Protein AF-A0A0C3ID49-F1 (afdb_monomer_lite)

pLDDT: mean 77.39, std 16.79, range [45.34, 97.88]

Organism: NCBI:txid870435

Secondary structure (DSSP, 8-state):
-HHHHHHHHHHHHHHHHHHHHHHHHHHHHHHHHHHHHHHHHHHHHHHHHHHHHHHHHHHHHHHHHHHT---HHHHHHHHHHHHHHHHHHHHHHHHHHHHHHHHTTS-----HHHHHHTSPPPTT-----S-HHHHHHHHHHHHHHHHHT--TT-------------

Foldseek 3Di:
DVVVVVVVVVVVVVVVVVVVVVVVVVVVVVVVVVVVVCCVVCVVVVVLVVVLVVLVVVLVVLVVVLVVDPDPVSNVVSVVSNVVSVVSNVVSVVVVVVVVVVVVVPDPDPPVVNVVVPDPDDPPDDPPPPPCPPVVVVVVVVVVVVVVPDDVPPPDPDDDDDDDDD

Structure (mmCIF, N/CA/C/O backbone):
data_AF-A0A0C3ID49-F1
#
_ent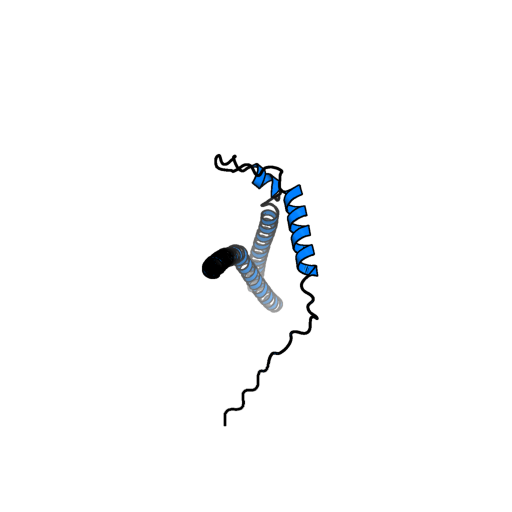ry.id   AF-A0A0C3ID49-F1
#
loop_
_atom_site.group_PDB
_atom_site.id
_atom_site.type_symbol
_atom_site.label_atom_id
_atom_site.label_alt_id
_atom_site.label_comp_id
_atom_site.label_asym_id
_atom_site.label_entity_id
_atom_site.label_seq_id
_atom_site.pdbx_PDB_ins_code
_atom_site.Cartn_x
_atom_site.Cartn_y
_atom_site.Cartn_z
_atom_site.occupancy
_atom_site.B_iso_or_equiv
_atom_site.auth_seq_id
_atom_site.auth_comp_id
_atom_site.auth_asym_id
_atom_site.auth_atom_id
_atom_site.pdbx_PDB_model_num
ATOM 1 N N . MET A 1 1 ? -34.262 -10.977 48.074 1.00 63.22 1 MET A N 1
ATOM 2 C CA . MET A 1 1 ? -32.810 -11.000 47.777 1.00 63.22 1 MET A CA 1
ATOM 3 C C . MET A 1 1 ? -32.501 -11.441 46.342 1.00 63.22 1 MET A C 1
ATOM 5 O O . MET A 1 1 ? -31.688 -10.795 45.704 1.00 63.22 1 MET A O 1
ATOM 9 N N . VAL A 1 2 ? -33.178 -12.458 45.790 1.00 77.88 2 VAL A N 1
ATOM 10 C CA . VAL A 1 2 ? -32.892 -13.011 44.442 1.00 77.88 2 VAL A CA 1
ATOM 11 C C . VAL A 1 2 ? -33.161 -12.032 43.280 1.00 77.88 2 VAL A C 1
ATOM 13 O O . VAL A 1 2 ? -32.381 -11.959 42.336 1.00 77.88 2 VAL A O 1
ATOM 16 N N . MET A 1 3 ? -34.225 -11.227 43.363 1.00 86.62 3 MET A N 1
ATOM 17 C CA . MET A 1 3 ? -34.637 -10.322 42.277 1.00 86.62 3 MET A CA 1
ATOM 18 C C . MET A 1 3 ? -33.620 -9.202 42.002 1.00 86.62 3 MET A C 1
ATOM 20 O O . MET A 1 3 ? -33.296 -8.920 40.853 1.00 86.62 3 MET A O 1
ATOM 24 N N . THR A 1 4 ? -33.052 -8.606 43.052 1.00 90.25 4 THR A N 1
ATOM 25 C CA . THR A 1 4 ? -32.040 -7.548 42.927 1.00 90.25 4 THR A CA 1
ATOM 26 C C . THR A 1 4 ? -30.755 -8.070 42.283 1.00 90.25 4 THR A C 1
ATOM 28 O O . THR A 1 4 ? -30.161 -7.379 41.461 1.00 90.25 4 THR A O 1
ATOM 31 N N . SER A 1 5 ? -30.336 -9.298 42.600 1.00 92.00 5 SER A N 1
ATOM 32 C CA . SER A 1 5 ? -29.176 -9.936 41.964 1.00 92.00 5 SER A CA 1
ATOM 33 C C . SER A 1 5 ? -29.417 -10.220 40.478 1.00 92.00 5 SER A C 1
ATOM 35 O O . SER A 1 5 ? -28.535 -9.958 39.664 1.00 92.00 5 SER A O 1
ATOM 37 N N . ALA A 1 6 ? -30.619 -10.677 40.107 1.00 93.06 6 ALA A N 1
ATOM 38 C CA . ALA A 1 6 ? -30.987 -10.916 38.708 1.00 93.06 6 ALA A CA 1
ATOM 39 C C . ALA A 1 6 ? -31.004 -9.623 37.871 1.00 93.06 6 ALA A C 1
ATOM 41 O O . ALA A 1 6 ? -30.517 -9.607 36.737 1.00 93.06 6 ALA A O 1
ATOM 42 N N . ILE A 1 7 ? -31.495 -8.519 38.445 1.00 94.31 7 ILE A N 1
ATOM 43 C CA . ILE A 1 7 ? -31.478 -7.197 37.799 1.00 94.31 7 ILE A CA 1
ATOM 44 C C . ILE A 1 7 ? -30.035 -6.744 37.539 1.00 94.31 7 ILE A C 1
ATOM 46 O O . ILE A 1 7 ? -29.715 -6.344 36.421 1.00 94.31 7 ILE A O 1
ATOM 50 N N . HIS A 1 8 ? -29.146 -6.853 38.533 1.00 94.69 8 HIS A N 1
ATOM 51 C CA . HIS A 1 8 ? -27.739 -6.476 38.360 1.00 94.69 8 HIS A CA 1
ATOM 52 C C . HIS A 1 8 ? -27.019 -7.339 37.317 1.00 94.69 8 HIS A C 1
ATOM 54 O O . HIS A 1 8 ? -26.272 -6.797 36.504 1.00 94.69 8 HIS A O 1
ATOM 60 N N . ALA A 1 9 ? -27.257 -8.655 37.306 1.00 95.62 9 ALA A N 1
ATOM 61 C CA . ALA A 1 9 ? -26.672 -9.556 36.314 1.00 95.62 9 ALA A CA 1
ATOM 62 C C . ALA A 1 9 ? -27.118 -9.190 34.890 1.00 95.62 9 ALA A C 1
ATOM 64 O O . ALA A 1 9 ? -26.288 -9.065 33.993 1.00 95.62 9 ALA A O 1
ATOM 65 N N . THR A 1 10 ? -28.413 -8.925 34.703 1.00 94.94 10 THR A N 1
ATOM 66 C CA . THR A 1 10 ? -28.963 -8.509 33.404 1.00 94.94 10 THR A CA 1
ATOM 67 C C . THR A 1 10 ? -28.370 -7.173 32.956 1.00 94.94 10 THR A C 1
ATOM 69 O O . THR A 1 10 ? -27.912 -7.050 31.824 1.00 94.94 10 THR A O 1
ATOM 72 N N . ALA A 1 11 ? -28.302 -6.182 33.851 1.00 95.00 11 ALA A N 1
ATOM 73 C CA . ALA A 1 11 ? -27.705 -4.883 33.546 1.00 95.00 11 ALA A CA 1
ATOM 74 C C . ALA A 1 11 ? -26.213 -4.988 33.184 1.00 95.00 11 ALA A C 1
ATOM 76 O O . ALA A 1 11 ? -25.733 -4.257 32.318 1.00 95.00 11 ALA A O 1
ATOM 77 N N . TYR A 1 12 ? -25.473 -5.899 33.826 1.00 96.81 12 TYR A N 1
ATOM 78 C CA . TYR A 1 12 ? -24.080 -6.168 33.480 1.00 96.81 12 TYR A CA 1
ATOM 79 C C . TYR A 1 12 ? -23.950 -6.746 32.067 1.00 96.81 12 TYR A C 1
ATOM 81 O O . TYR A 1 12 ? -23.193 -6.188 31.280 1.00 96.81 12 TYR A O 1
ATOM 89 N N . ILE A 1 13 ? -24.732 -7.777 31.726 1.00 96.88 13 ILE A N 1
ATOM 90 C CA . ILE A 1 13 ? -24.702 -8.417 30.399 1.00 96.88 13 ILE A CA 1
ATOM 91 C C . ILE A 1 13 ? -25.092 -7.427 29.296 1.00 96.88 13 ILE A C 1
ATOM 93 O O . ILE A 1 13 ? -24.415 -7.355 28.279 1.00 96.88 13 ILE A O 1
ATOM 97 N N . VAL A 1 14 ? -26.140 -6.620 29.498 1.00 96.81 14 VAL A N 1
ATOM 98 C CA . VAL A 1 14 ? -26.570 -5.614 28.508 1.00 96.81 14 VAL A CA 1
ATOM 99 C C . VAL A 1 14 ? -25.470 -4.585 28.244 1.00 96.81 14 VAL A C 1
ATOM 101 O O . VAL A 1 14 ? -25.217 -4.228 27.097 1.00 96.81 14 VAL A O 1
ATOM 104 N N . ARG A 1 15 ? -24.789 -4.114 29.294 1.00 95.19 15 ARG A N 1
ATOM 105 C CA . ARG A 1 15 ? -23.671 -3.171 29.155 1.00 95.19 15 ARG A CA 1
ATOM 106 C C . ARG A 1 15 ? -22.464 -3.806 28.469 1.00 95.19 15 ARG A C 1
ATOM 108 O O . ARG A 1 15 ? -21.812 -3.132 27.676 1.00 95.19 15 ARG A O 1
ATOM 115 N N . ASP A 1 16 ? -22.153 -5.055 28.797 1.00 96.19 16 ASP A N 1
ATOM 116 C CA . ASP A 1 16 ? -21.054 -5.800 28.181 1.00 96.19 16 ASP A CA 1
ATOM 117 C C . ASP A 1 16 ? -21.313 -6.007 26.682 1.00 96.19 16 ASP A C 1
ATOM 119 O O . ASP A 1 16 ? -20.475 -5.653 25.854 1.00 96.19 16 ASP A O 1
ATOM 123 N N . LEU A 1 17 ? -22.535 -6.416 26.326 1.00 96.19 17 LEU A N 1
ATOM 124 C CA . LEU A 1 17 ? -22.977 -6.559 24.940 1.00 96.19 17 LEU A CA 1
ATOM 125 C C . LEU A 1 17 ? -22.911 -5.232 24.175 1.00 96.19 17 LEU A C 1
ATOM 127 O O . LEU A 1 17 ? -22.299 -5.171 23.114 1.00 96.19 17 LEU A O 1
ATOM 131 N N . ALA A 1 18 ? -23.455 -4.149 24.736 1.00 96.88 18 ALA A N 1
ATOM 132 C CA . ALA A 1 18 ? -23.397 -2.830 24.103 1.00 96.88 18 ALA A CA 1
ATOM 133 C C . ALA A 1 18 ? -21.947 -2.356 23.892 1.00 96.88 18 ALA A C 1
ATOM 135 O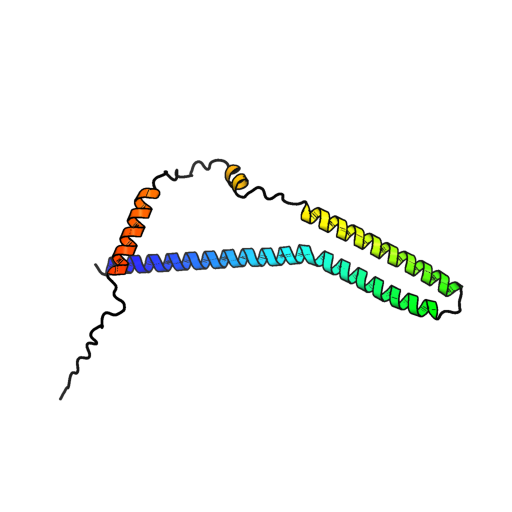 O . ALA A 1 18 ? -21.615 -1.757 22.871 1.00 96.88 18 ALA A O 1
ATOM 136 N N . THR A 1 19 ? -21.060 -2.644 24.848 1.00 96.25 19 THR A N 1
ATOM 137 C CA . THR A 1 19 ? -19.633 -2.312 24.734 1.00 96.25 19 THR A CA 1
ATOM 138 C C . THR A 1 19 ? -18.958 -3.143 23.640 1.00 96.25 19 THR A C 1
ATOM 140 O O . THR A 1 19 ? -18.129 -2.618 22.891 1.00 96.25 19 THR A O 1
ATOM 143 N N . SER A 1 20 ? -19.328 -4.419 23.514 1.00 96.62 20 SER A N 1
ATOM 144 C CA . SER A 1 20 ? -18.853 -5.313 22.456 1.00 96.62 20 SER A CA 1
ATOM 145 C C . SER A 1 20 ? -19.284 -4.827 21.069 1.00 96.62 20 SER A C 1
ATOM 147 O O . SER A 1 20 ? -18.423 -4.648 20.208 1.00 96.62 20 SER A O 1
ATOM 149 N N . GLU A 1 21 ? -20.562 -4.485 20.882 1.00 97.31 21 GLU A N 1
ATOM 150 C CA . GLU A 1 21 ? -21.095 -3.954 19.617 1.00 97.31 21 GLU A CA 1
ATOM 151 C C . GLU A 1 21 ? -20.412 -2.641 19.206 1.00 97.31 21 GLU A C 1
ATOM 153 O O . GLU A 1 21 ? -20.028 -2.461 18.048 1.00 97.31 21 GLU A O 1
ATOM 158 N N . ILE A 1 22 ? -20.191 -1.726 20.159 1.00 97.12 22 ILE A N 1
ATOM 159 C CA . ILE A 1 22 ? -19.451 -0.480 19.909 1.00 97.12 22 ILE A CA 1
ATOM 160 C C . ILE A 1 22 ? -18.013 -0.788 19.482 1.00 97.12 22 ILE A C 1
ATOM 162 O O . ILE A 1 22 ? -17.506 -0.189 18.532 1.00 97.12 22 ILE A O 1
ATOM 166 N N . THR A 1 23 ? -17.351 -1.724 20.162 1.00 96.88 23 THR A N 1
ATOM 167 C CA . THR A 1 23 ? -15.967 -2.105 19.853 1.00 96.88 23 THR A CA 1
ATOM 168 C C . THR A 1 23 ? -15.860 -2.710 18.458 1.00 96.88 23 THR A C 1
ATOM 170 O O . THR A 1 23 ? -14.967 -2.331 17.696 1.00 96.88 23 THR A O 1
ATOM 173 N N . GLU A 1 24 ? -16.780 -3.601 18.089 1.00 97.12 24 GLU A N 1
ATOM 174 C CA . GLU A 1 24 ? -16.834 -4.196 16.754 1.00 97.12 24 GLU A CA 1
ATOM 175 C C . GLU A 1 24 ? -17.092 -3.127 15.687 1.00 97.12 24 GLU A C 1
ATOM 177 O O . GLU A 1 24 ? -16.356 -3.047 14.702 1.00 97.12 24 GLU A O 1
ATOM 182 N N . SER A 1 25 ? -18.058 -2.232 15.919 1.00 97.88 25 SER A N 1
ATOM 183 C CA . SER A 1 25 ? -18.366 -1.128 15.006 1.00 97.88 25 SER A CA 1
ATOM 184 C C . SER A 1 25 ? -17.169 -0.201 14.790 1.00 97.88 25 SER A C 1
ATOM 186 O O . SER A 1 25 ? -16.899 0.193 13.654 1.00 97.88 25 SER A O 1
ATOM 188 N N . ILE A 1 26 ? -16.451 0.168 15.854 1.00 96.94 26 ILE A N 1
ATOM 189 C CA . ILE A 1 26 ? -15.261 1.024 15.762 1.00 96.94 26 ILE A CA 1
ATOM 190 C C . ILE A 1 26 ? -14.147 0.293 15.016 1.00 96.94 26 ILE A C 1
ATOM 192 O O . ILE A 1 26 ? -13.547 0.862 14.104 1.00 96.94 26 ILE A O 1
ATOM 196 N N . THR A 1 27 ? -13.892 -0.967 15.371 1.00 95.75 27 THR A N 1
ATOM 197 C CA . THR A 1 27 ? -12.850 -1.788 14.742 1.00 95.75 27 THR A CA 1
ATOM 198 C C . THR A 1 27 ? -13.099 -1.909 13.244 1.00 95.75 27 THR A C 1
ATOM 200 O O . THR A 1 27 ? -12.198 -1.652 12.445 1.00 95.75 27 THR A O 1
ATOM 203 N N . LYS A 1 28 ? -14.340 -2.207 12.854 1.00 97.56 28 LYS A N 1
ATOM 204 C CA . LYS A 1 28 ? -14.755 -2.295 11.456 1.00 97.56 28 LYS A CA 1
ATOM 205 C C . LYS A 1 28 ? -14.576 -0.966 10.725 1.00 97.56 28 LYS A C 1
ATOM 207 O O . LYS A 1 28 ? -13.916 -0.931 9.690 1.00 97.56 28 LYS A O 1
ATOM 212 N N . ALA A 1 29 ? -15.081 0.133 11.286 1.00 96.44 29 ALA A N 1
ATOM 213 C CA . ALA A 1 29 ? -14.986 1.451 10.660 1.00 96.44 29 ALA A CA 1
ATOM 214 C C . ALA A 1 29 ? -13.531 1.917 10.473 1.00 96.44 29 ALA A C 1
ATOM 216 O O . ALA A 1 29 ? -13.198 2.533 9.458 1.00 96.44 29 ALA A O 1
ATOM 217 N N . ILE A 1 30 ? -12.651 1.628 11.437 1.00 96.00 30 ILE A N 1
ATOM 218 C CA . ILE A 1 30 ? -11.219 1.923 11.321 1.00 96.00 30 ILE A CA 1
ATOM 219 C C . ILE A 1 30 ? -10.578 1.038 10.249 1.00 96.00 30 ILE A C 1
ATOM 221 O O . ILE A 1 30 ? -9.835 1.557 9.418 1.00 96.00 30 ILE A O 1
ATOM 225 N N . SER A 1 31 ? -10.885 -0.262 10.233 1.00 96.19 31 SER A N 1
ATOM 226 C CA . SER A 1 31 ? -10.337 -1.207 9.255 1.00 96.19 31 SER A CA 1
ATOM 227 C C . SER A 1 31 ? -10.692 -0.815 7.819 1.00 96.19 31 SER A C 1
ATOM 229 O O . SER A 1 31 ? -9.802 -0.711 6.981 1.00 96.19 31 SER A O 1
ATOM 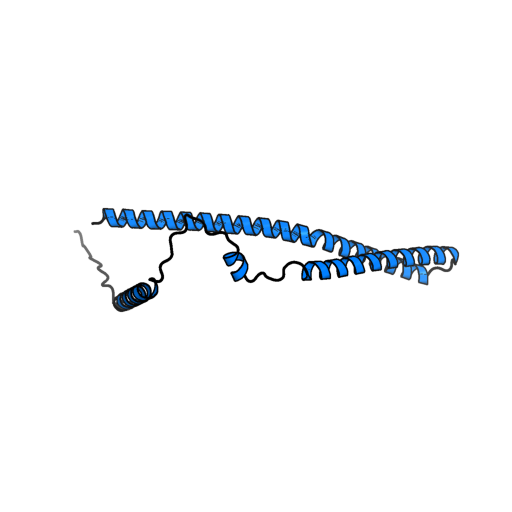231 N N . GLU A 1 32 ? -11.962 -0.516 7.541 1.00 95.06 32 GLU A N 1
ATOM 232 C CA . GLU A 1 32 ? -12.435 -0.126 6.202 1.00 95.06 32 GLU A CA 1
ATOM 233 C C . GLU A 1 32 ? -11.791 1.185 5.720 1.00 95.06 32 GLU A C 1
ATOM 235 O O . GLU A 1 32 ? -11.383 1.317 4.560 1.00 95.06 32 GLU A O 1
ATOM 240 N N . ARG A 1 33 ? -11.650 2.168 6.620 1.00 94.25 33 ARG A N 1
ATOM 241 C CA . ARG A 1 33 ? -10.962 3.430 6.315 1.00 94.25 33 ARG A CA 1
ATOM 242 C C . ARG A 1 33 ? -9.478 3.220 6.054 1.00 94.25 33 ARG A C 1
ATOM 244 O O . ARG A 1 33 ? -8.936 3.851 5.148 1.00 94.25 33 ARG A O 1
ATOM 251 N N . LEU A 1 34 ? -8.826 2.367 6.840 1.00 93.75 34 LEU A N 1
ATOM 252 C CA . LEU A 1 34 ? -7.415 2.051 6.664 1.00 93.75 34 LEU A CA 1
ATOM 253 C C . LEU A 1 34 ? -7.187 1.336 5.334 1.00 93.75 34 LEU A C 1
ATOM 255 O O . LEU A 1 34 ? -6.308 1.749 4.587 1.00 93.75 34 LEU A O 1
ATOM 259 N N . GLU A 1 35 ? -8.004 0.336 5.004 1.00 93.88 35 GLU A N 1
ATOM 260 C CA . GLU A 1 35 ? -7.944 -0.374 3.725 1.00 93.88 35 GLU A CA 1
ATOM 261 C C . GLU A 1 35 ? -8.086 0.601 2.553 1.00 93.88 35 GLU A C 1
ATOM 263 O O . GLU A 1 35 ? -7.214 0.662 1.686 1.00 93.88 35 GLU A O 1
ATOM 268 N N . THR A 1 36 ? -9.117 1.449 2.583 1.00 92.81 36 THR A N 1
ATOM 269 C CA . THR A 1 36 ? -9.348 2.465 1.546 1.00 92.81 36 THR A CA 1
ATOM 270 C C . THR A 1 36 ? -8.164 3.428 1.422 1.00 92.81 36 THR A C 1
ATOM 272 O O . THR A 1 36 ? -7.704 3.717 0.317 1.00 92.81 36 THR A O 1
ATOM 275 N N . SER A 1 37 ? -7.645 3.916 2.552 1.00 92.50 37 SER A N 1
ATOM 276 C CA . SER A 1 37 ? -6.517 4.853 2.601 1.00 92.50 37 SER A CA 1
ATOM 277 C C . SER A 1 37 ? -5.229 4.232 2.054 1.00 92.50 37 SER A C 1
ATOM 279 O O . SER A 1 37 ? -4.561 4.823 1.205 1.00 92.50 37 SER A O 1
ATOM 281 N N . VAL A 1 38 ? -4.907 3.008 2.480 1.00 94.38 38 VAL A N 1
ATOM 282 C CA . VAL A 1 38 ? -3.724 2.261 2.034 1.00 94.38 38 VAL A CA 1
ATOM 283 C C . VAL A 1 38 ? -3.803 1.983 0.535 1.00 94.38 38 VAL A C 1
ATOM 285 O O . VAL A 1 38 ? -2.837 2.242 -0.185 1.00 94.38 38 VAL A O 1
ATOM 288 N N . VAL A 1 39 ? -4.955 1.526 0.036 1.00 93.00 39 VAL A N 1
ATOM 289 C CA . VAL A 1 39 ? -5.170 1.293 -1.398 1.00 93.00 39 VAL A CA 1
ATOM 290 C C . VAL A 1 39 ? -4.998 2.591 -2.187 1.00 93.00 39 VAL A C 1
ATOM 292 O O . VAL A 1 39 ? -4.267 2.595 -3.180 1.00 93.00 39 VAL A O 1
ATOM 295 N N . ALA A 1 40 ? -5.596 3.700 -1.745 1.00 88.50 40 ALA A N 1
ATOM 296 C CA . ALA A 1 40 ? -5.478 4.992 -2.421 1.00 88.50 40 ALA A CA 1
ATOM 297 C C . ALA A 1 40 ? -4.033 5.523 -2.436 1.00 88.50 40 ALA A C 1
ATOM 299 O O . ALA A 1 40 ? -3.588 6.067 -3.447 1.00 88.50 40 ALA A O 1
ATOM 300 N N . ALA A 1 41 ? -3.282 5.331 -1.349 1.00 84.81 41 ALA A N 1
ATOM 301 C CA . ALA A 1 41 ? -1.897 5.779 -1.242 1.00 84.81 41 ALA A CA 1
ATOM 302 C C . ALA A 1 41 ? -0.928 4.934 -2.089 1.00 84.81 41 ALA A C 1
ATOM 304 O O . ALA A 1 41 ? -0.001 5.475 -2.698 1.00 84.81 41 ALA A O 1
ATOM 305 N N . ILE A 1 42 ? -1.122 3.613 -2.141 1.00 89.44 42 ILE A N 1
ATOM 306 C CA . ILE A 1 42 ? -0.173 2.676 -2.763 1.00 89.44 42 ILE A CA 1
ATOM 307 C C . ILE A 1 42 ? -0.478 2.440 -4.250 1.00 89.44 42 ILE A C 1
ATOM 309 O O . ILE A 1 42 ? 0.453 2.315 -5.049 1.00 89.44 42 ILE A O 1
ATOM 313 N N . SER A 1 43 ? -1.749 2.426 -4.663 1.00 94.19 43 SER A N 1
ATOM 314 C CA . SER A 1 43 ? -2.136 2.068 -6.041 1.00 94.19 43 SER A CA 1
ATOM 315 C C . SER A 1 43 ? -1.460 2.914 -7.131 1.00 94.19 43 SER A C 1
ATOM 317 O O . SER A 1 43 ? -0.947 2.328 -8.090 1.00 94.19 43 SER A O 1
ATOM 319 N N . PRO A 1 44 ? -1.364 4.257 -7.015 1.00 90.25 44 PRO A N 1
ATOM 320 C CA . PRO A 1 44 ? -0.676 5.066 -8.022 1.00 90.25 44 PRO A CA 1
ATOM 321 C C . PRO A 1 44 ? 0.805 4.693 -8.176 1.00 90.25 44 PRO A C 1
ATOM 323 O O . PRO A 1 44 ? 1.345 4.719 -9.281 1.00 90.25 44 PRO A O 1
ATOM 326 N N . GLN A 1 45 ? 1.464 4.307 -7.081 1.00 87.94 45 GLN A N 1
ATOM 327 C CA . GLN A 1 45 ? 2.875 3.921 -7.090 1.00 87.94 45 GLN A CA 1
ATOM 328 C C . GLN A 1 45 ? 3.074 2.569 -7.776 1.00 87.94 45 GLN A C 1
ATOM 330 O O . GLN A 1 45 ? 3.955 2.432 -8.624 1.00 87.94 45 GLN A O 1
ATOM 335 N N . VAL A 1 46 ? 2.215 1.592 -7.472 1.00 93.31 46 VAL A N 1
ATOM 336 C CA . VAL A 1 46 ? 2.219 0.281 -8.142 1.00 93.31 46 VAL A CA 1
ATOM 337 C C . VAL A 1 46 ? 2.019 0.451 -9.648 1.00 93.31 46 VAL A C 1
ATOM 339 O O . VAL A 1 46 ? 2.742 -0.159 -10.436 1.00 93.31 46 VAL A O 1
ATOM 342 N N . ALA A 1 47 ? 1.111 1.339 -10.065 1.00 89.62 47 ALA A N 1
ATOM 343 C CA . ALA A 1 47 ? 0.905 1.653 -11.476 1.00 89.62 47 ALA A CA 1
ATOM 344 C C . ALA A 1 47 ? 2.162 2.253 -12.138 1.00 89.62 47 ALA A C 1
ATOM 346 O O . ALA A 1 47 ? 2.530 1.833 -13.240 1.00 89.62 47 ALA A O 1
ATOM 347 N N . LYS A 1 48 ? 2.863 3.182 -11.466 1.00 87.44 48 LYS A N 1
ATOM 348 C CA . LYS A 1 48 ? 4.136 3.747 -11.957 1.00 87.44 48 LYS A CA 1
ATOM 349 C C . LYS A 1 48 ? 5.215 2.668 -12.114 1.00 87.44 48 LYS A C 1
ATOM 351 O O . LYS A 1 48 ? 5.830 2.583 -13.177 1.00 87.44 48 LYS A O 1
ATOM 356 N N . ILE A 1 49 ? 5.392 1.798 -11.115 1.00 92.25 49 ILE A N 1
ATOM 357 C CA . ILE A 1 49 ? 6.349 0.675 -11.161 1.00 92.25 49 ILE A CA 1
ATOM 358 C C . ILE A 1 49 ? 6.034 -0.257 -12.334 1.00 92.25 49 ILE A C 1
ATOM 360 O O . ILE A 1 49 ? 6.929 -0.634 -13.094 1.00 92.25 49 ILE A O 1
ATOM 364 N N . PHE A 1 50 ? 4.759 -0.599 -12.519 1.00 93.12 50 PHE A N 1
ATOM 365 C CA . PHE A 1 50 ? 4.332 -1.472 -13.606 1.00 93.12 50 PHE A CA 1
ATOM 366 C C . PHE A 1 50 ? 4.594 -0.846 -14.985 1.00 93.12 50 PHE A C 1
ATOM 368 O O . PHE A 1 50 ? 5.093 -1.517 -15.891 1.00 93.12 50 PHE A O 1
ATOM 375 N N . SER A 1 51 ? 4.335 0.456 -15.138 1.00 88.62 51 SER A N 1
ATOM 376 C CA . SER A 1 51 ? 4.644 1.202 -16.363 1.00 88.62 51 SER A CA 1
ATOM 377 C C . SER A 1 51 ? 6.150 1.222 -16.661 1.00 88.62 51 SER A C 1
ATOM 379 O O . SER A 1 51 ? 6.572 0.883 -17.770 1.00 88.62 51 SER A O 1
ATOM 381 N N . ALA A 1 52 ? 6.980 1.520 -15.656 1.00 90.69 52 ALA A N 1
ATOM 382 C CA . ALA A 1 52 ? 8.436 1.500 -15.788 1.00 90.69 52 ALA A CA 1
ATOM 383 C C . ALA A 1 52 ? 8.960 0.102 -16.168 1.00 90.69 52 ALA A C 1
ATOM 385 O O . ALA A 1 52 ? 9.794 -0.025 -17.066 1.00 90.69 52 ALA A O 1
ATOM 386 N N . SER A 1 53 ? 8.418 -0.955 -15.552 1.00 93.00 53 SER A N 1
ATOM 387 C CA . SER A 1 53 ? 8.748 -2.349 -15.873 1.00 93.00 53 SER A CA 1
ATOM 388 C C . SER A 1 53 ? 8.411 -2.704 -17.326 1.00 93.00 53 SER A C 1
ATOM 390 O O . SER A 1 53 ? 9.238 -3.276 -18.040 1.00 93.00 53 SER A O 1
ATOM 392 N N . LYS A 1 54 ? 7.235 -2.292 -17.816 1.00 89.88 54 LYS A N 1
ATOM 393 C CA . LYS A 1 54 ? 6.829 -2.491 -19.214 1.00 89.88 54 LYS A CA 1
ATOM 394 C C . LYS A 1 54 ? 7.769 -1.777 -20.189 1.00 89.88 54 LYS A C 1
ATOM 396 O O . LYS A 1 54 ? 8.156 -2.365 -21.202 1.00 89.88 54 LYS A O 1
ATOM 401 N N . ASN A 1 55 ? 8.167 -0.544 -19.879 1.00 92.31 55 ASN A N 1
ATOM 402 C CA . ASN A 1 55 ? 9.124 0.209 -20.692 1.00 92.31 55 ASN A CA 1
ATOM 403 C C . ASN A 1 55 ? 10.500 -0.472 -20.718 1.00 92.31 55 ASN A C 1
ATOM 405 O O . ASN A 1 55 ? 11.105 -0.586 -21.783 1.00 92.31 55 ASN A O 1
ATOM 409 N N . LEU A 1 56 ? 10.959 -1.007 -19.584 1.00 91.62 56 LEU A N 1
ATOM 410 C CA . LEU A 1 56 ? 12.209 -1.762 -19.498 1.00 91.62 56 LEU A CA 1
ATOM 411 C C . LEU A 1 56 ? 12.165 -3.058 -20.326 1.00 91.62 56 LEU A C 1
ATOM 413 O O . LEU A 1 56 ? 13.112 -3.368 -21.049 1.00 91.62 56 LEU A O 1
ATOM 417 N N . ALA A 1 57 ? 11.049 -3.791 -20.287 1.00 91.62 57 ALA A N 1
ATOM 418 C CA . ALA A 1 57 ? 10.853 -4.982 -21.113 1.00 91.62 57 ALA A CA 1
ATOM 419 C C . ALA A 1 57 ? 10.877 -4.652 -22.616 1.00 91.62 57 ALA A C 1
ATOM 421 O O . ALA A 1 57 ? 11.488 -5.380 -23.403 1.00 91.62 57 ALA A O 1
ATOM 422 N N . LYS A 1 58 ? 10.260 -3.529 -23.013 1.00 90.62 58 LYS A N 1
ATOM 423 C CA . LYS A 1 58 ? 10.308 -3.024 -24.391 1.00 90.62 58 LYS A CA 1
ATOM 424 C C . LYS A 1 58 ? 11.744 -2.696 -24.808 1.00 90.62 58 LYS A C 1
ATOM 426 O O . LYS A 1 58 ? 12.186 -3.184 -25.840 1.00 90.62 58 LYS A O 1
ATOM 431 N N . ILE A 1 59 ? 12.489 -1.965 -23.977 1.00 86.88 59 ILE A N 1
ATOM 432 C CA . ILE A 1 59 ? 13.906 -1.646 -24.213 1.00 86.88 59 ILE A CA 1
ATOM 433 C C . ILE A 1 59 ? 14.733 -2.912 -24.442 1.00 86.88 59 ILE A C 1
ATOM 435 O O . ILE A 1 59 ? 15.515 -2.970 -25.385 1.00 86.88 59 ILE A O 1
ATOM 439 N N . ASN A 1 60 ? 14.557 -3.932 -23.604 1.00 88.56 60 ASN A N 1
ATOM 440 C CA . ASN A 1 60 ? 15.315 -5.174 -23.724 1.00 88.56 60 ASN A CA 1
ATOM 441 C C . ASN A 1 60 ? 15.020 -5.908 -25.047 1.00 88.56 60 ASN A C 1
ATOM 443 O O . ASN A 1 60 ? 15.913 -6.476 -25.676 1.00 88.56 60 ASN A O 1
ATOM 447 N N . LYS A 1 61 ? 13.764 -5.871 -25.509 1.00 87.00 61 LYS A N 1
ATOM 448 C CA . LYS A 1 61 ? 13.386 -6.397 -26.827 1.00 87.00 61 LYS A CA 1
ATOM 449 C C . LYS A 1 61 ? 14.007 -5.568 -27.952 1.00 87.00 61 LYS A C 1
ATOM 451 O O . LYS A 1 61 ? 14.594 -6.138 -28.873 1.00 87.00 61 LYS A O 1
ATOM 456 N N . ASP A 1 62 ? 13.893 -4.247 -27.866 1.00 85.25 62 ASP A N 1
ATOM 457 C CA . ASP A 1 62 ? 14.394 -3.320 -28.877 1.00 85.25 62 ASP A CA 1
ATOM 458 C C . ASP A 1 62 ? 15.920 -3.445 -29.007 1.00 85.25 62 ASP A C 1
ATOM 460 O O . ASP A 1 62 ? 16.410 -3.590 -30.127 1.00 85.25 62 ASP A O 1
ATOM 464 N N . SER A 1 63 ? 16.663 -3.540 -27.896 1.00 81.56 63 SER A N 1
ATOM 465 C CA . SER A 1 63 ? 18.119 -3.749 -27.902 1.00 81.56 63 SER A CA 1
ATOM 466 C C . SER A 1 63 ? 18.504 -5.077 -28.555 1.00 81.56 63 SER A C 1
ATOM 468 O O . SER A 1 63 ? 19.377 -5.102 -29.419 1.00 81.56 63 SER A O 1
ATOM 470 N N . LYS A 1 64 ? 17.797 -6.175 -28.253 1.00 83.31 64 LYS A N 1
ATOM 471 C CA . LYS A 1 64 ? 18.041 -7.475 -28.894 1.00 83.31 64 LYS A CA 1
ATOM 472 C C . LYS A 1 64 ? 17.821 -7.420 -30.406 1.00 83.31 64 LYS A C 1
ATOM 474 O O . LYS A 1 64 ? 18.586 -8.013 -31.159 1.00 83.31 64 LYS A O 1
ATOM 479 N N . THR A 1 65 ? 16.802 -6.695 -30.870 1.00 79.69 65 THR A N 1
ATOM 480 C CA . THR A 1 65 ? 16.593 -6.490 -32.314 1.00 79.69 65 THR A CA 1
ATOM 481 C C . THR A 1 65 ? 17.584 -5.512 -32.939 1.00 79.69 65 THR A C 1
ATOM 483 O O . THR A 1 65 ? 17.780 -5.560 -34.148 1.00 79.69 65 THR A O 1
ATOM 486 N N . LEU A 1 66 ? 18.177 -4.615 -32.150 1.00 75.00 66 LEU A N 1
ATOM 487 C CA . LEU A 1 66 ? 19.194 -3.665 -32.591 1.00 75.00 66 LEU A CA 1
ATOM 488 C C . LEU A 1 66 ? 20.485 -4.383 -32.973 1.00 75.00 66 LEU A C 1
ATOM 490 O O . LEU A 1 66 ? 21.016 -4.157 -34.051 1.00 75.00 66 LEU A O 1
ATOM 494 N N . ILE A 1 67 ? 20.931 -5.300 -32.110 1.00 77.81 67 ILE A N 1
ATOM 495 C CA . ILE A 1 67 ? 22.150 -6.102 -32.296 1.00 77.81 67 ILE A CA 1
ATOM 496 C C . ILE A 1 67 ? 22.071 -6.941 -33.582 1.00 77.81 67 ILE A C 1
ATOM 498 O O . ILE A 1 67 ? 23.087 -7.222 -34.208 1.00 77.81 67 ILE A O 1
ATOM 502 N N . ASN A 1 68 ? 20.856 -7.295 -34.004 1.00 76.19 68 ASN A N 1
ATOM 503 C CA . ASN A 1 68 ? 20.609 -8.111 -35.190 1.00 76.19 68 ASN A CA 1
ATOM 504 C C . ASN A 1 68 ? 20.293 -7.282 -36.454 1.00 76.19 68 ASN A C 1
ATOM 506 O O . ASN A 1 68 ? 20.052 -7.868 -37.508 1.00 76.19 68 ASN A O 1
ATOM 510 N N . SER A 1 69 ? 20.229 -5.948 -36.367 1.00 69.06 69 SER A N 1
ATOM 511 C CA . SER A 1 69 ? 19.845 -5.075 -37.486 1.00 69.06 69 SER A CA 1
ATOM 512 C C . SER A 1 69 ? 21.057 -4.679 -38.327 1.00 69.06 69 SER A C 1
ATOM 514 O O . SER A 1 69 ? 21.982 -4.054 -37.819 1.00 69.06 69 SER A O 1
ATOM 516 N N . THR A 1 70 ? 21.029 -4.981 -39.627 1.00 74.44 70 THR A N 1
ATOM 517 C CA . THR A 1 70 ? 22.072 -4.573 -40.593 1.00 74.44 70 THR A CA 1
ATOM 518 C C . THR A 1 70 ? 21.765 -3.224 -41.265 1.00 74.44 70 THR A C 1
ATOM 520 O O . THR A 1 70 ? 22.637 -2.654 -41.912 1.00 74.44 70 THR A O 1
ATOM 523 N N . ASP A 1 71 ? 20.542 -2.699 -41.110 1.00 81.06 71 ASP A N 1
ATOM 524 C CA . ASP A 1 71 ? 20.109 -1.425 -41.704 1.00 81.06 71 ASP A CA 1
ATOM 525 C C . ASP A 1 71 ? 20.414 -0.228 -40.771 1.00 81.06 71 ASP A C 1
ATOM 527 O O . ASP A 1 71 ? 19.849 -0.158 -39.667 1.00 81.06 71 ASP A O 1
ATOM 531 N N . PRO A 1 72 ? 21.271 0.726 -41.194 1.00 77.31 72 PRO A N 1
ATOM 532 C CA . PRO A 1 72 ? 21.643 1.895 -40.398 1.00 77.31 72 PRO A CA 1
ATOM 533 C C . PRO A 1 72 ? 20.483 2.868 -40.119 1.00 77.31 72 PRO A C 1
ATOM 535 O O . PRO A 1 72 ? 20.463 3.482 -39.053 1.00 77.31 72 PRO A O 1
ATOM 538 N N . ASN A 1 73 ? 19.471 2.970 -40.989 1.00 80.94 73 ASN A N 1
ATOM 539 C CA . ASN A 1 73 ? 18.328 3.869 -40.757 1.00 80.94 73 ASN A CA 1
ATOM 540 C C . ASN A 1 73 ? 17.377 3.305 -39.687 1.00 80.94 73 ASN A C 1
ATOM 542 O O . ASN A 1 73 ? 16.838 4.029 -38.845 1.00 80.94 73 ASN A O 1
ATOM 546 N N . GLN A 1 74 ? 17.198 1.981 -39.674 1.00 81.00 74 GLN A N 1
ATOM 547 C CA . GLN A 1 74 ? 16.429 1.302 -38.633 1.00 81.00 74 GLN A CA 1
ATOM 548 C C . GLN A 1 74 ? 17.136 1.392 -37.269 1.00 81.00 74 GLN A C 1
ATOM 550 O O . GLN A 1 74 ? 16.476 1.566 -36.242 1.00 81.00 74 GLN A O 1
ATOM 555 N N . LEU A 1 75 ? 18.468 1.302 -37.262 1.00 81.62 75 LEU A N 1
ATOM 556 C CA . LEU A 1 75 ? 19.311 1.442 -36.074 1.00 81.62 75 LEU A CA 1
ATOM 557 C C . LEU A 1 75 ? 19.123 2.813 -35.408 1.00 81.62 75 LEU A C 1
ATOM 559 O O . LEU A 1 75 ? 18.876 2.872 -34.204 1.00 81.62 75 LEU A O 1
ATOM 563 N N . GLU A 1 76 ? 19.151 3.897 -36.184 1.00 85.00 76 GLU A N 1
ATOM 564 C CA . GLU A 1 76 ? 18.991 5.259 -35.665 1.00 85.00 76 GLU A CA 1
ATOM 565 C C . GLU A 1 76 ? 17.624 5.481 -34.996 1.00 85.00 76 GLU A C 1
ATOM 567 O O . GLU A 1 76 ? 17.559 5.929 -33.848 1.00 85.00 76 GLU A O 1
ATOM 572 N N . SER A 1 77 ? 16.529 5.080 -35.655 1.00 86.19 77 SER A N 1
ATOM 573 C CA . SER A 1 77 ? 15.175 5.216 -35.090 1.00 86.19 77 SER A CA 1
ATOM 574 C C . SER A 1 77 ? 15.004 4.459 -33.762 1.00 86.19 77 SER A C 1
ATOM 576 O O . SER A 1 77 ? 14.374 4.952 -32.821 1.00 86.19 77 SER A O 1
ATOM 578 N N . LYS A 1 78 ? 15.617 3.274 -33.641 1.00 81.50 78 LYS A N 1
ATOM 579 C CA . LYS A 1 78 ? 15.589 2.460 -32.420 1.00 81.50 78 LYS A CA 1
ATOM 580 C C . LYS A 1 78 ? 16.437 3.070 -31.304 1.00 81.50 78 LYS A C 1
ATOM 582 O O . LYS A 1 78 ? 16.013 3.040 -30.149 1.00 81.50 78 LYS A O 1
ATOM 587 N N . VAL A 1 79 ? 17.596 3.651 -31.625 1.00 87.44 79 VAL A N 1
ATOM 588 C CA . VAL A 1 79 ? 18.432 4.377 -30.652 1.00 87.44 79 VAL A CA 1
ATOM 589 C C . VAL A 1 79 ? 17.686 5.592 -30.101 1.00 87.44 79 VAL A C 1
ATOM 591 O O . VAL A 1 79 ? 17.664 5.791 -28.888 1.00 87.44 79 VAL A O 1
ATOM 594 N N . GLN A 1 80 ? 16.996 6.359 -30.948 1.00 90.31 80 GLN A N 1
ATOM 595 C CA . GLN A 1 80 ? 16.166 7.480 -30.492 1.00 90.31 80 GLN A CA 1
ATOM 596 C C . GLN A 1 80 ? 15.021 7.014 -29.577 1.00 90.31 80 GLN A C 1
ATOM 598 O O . GLN A 1 80 ? 14.800 7.597 -28.514 1.00 90.31 80 GLN A O 1
ATOM 603 N N . GLY A 1 81 ? 14.339 5.918 -29.930 1.00 89.69 81 GLY A N 1
ATOM 604 C CA . GLY A 1 81 ? 13.308 5.316 -29.079 1.00 89.69 81 GLY A CA 1
ATOM 605 C C . GLY A 1 81 ? 13.845 4.844 -27.723 1.00 89.69 81 GLY A C 1
ATOM 606 O O . GLY A 1 81 ? 13.184 5.015 -26.697 1.00 89.69 81 GLY A O 1
ATOM 607 N N . LEU A 1 82 ? 15.062 4.296 -27.695 1.00 88.00 82 LEU A N 1
ATOM 608 C CA . LEU A 1 82 ? 15.747 3.900 -26.466 1.00 88.00 82 LEU A CA 1
ATOM 609 C C . LEU A 1 82 ? 16.049 5.109 -25.571 1.00 88.00 82 LEU A C 1
ATOM 611 O O . LEU A 1 82 ? 15.745 5.065 -24.380 1.00 88.00 82 LEU A O 1
ATOM 615 N N . ILE A 1 83 ? 16.590 6.188 -26.142 1.00 92.44 83 ILE A N 1
ATOM 616 C CA . ILE A 1 83 ? 16.881 7.437 -25.423 1.00 92.44 83 ILE A CA 1
ATOM 617 C C . ILE A 1 83 ? 15.608 7.996 -24.777 1.00 92.44 83 ILE A C 1
ATOM 619 O O . ILE A 1 83 ? 15.622 8.332 -23.592 1.00 92.44 83 ILE A O 1
ATOM 623 N N . ALA A 1 84 ? 14.496 8.028 -25.518 1.00 92.19 84 ALA A N 1
ATOM 624 C CA . ALA A 1 84 ? 13.212 8.489 -24.996 1.00 92.19 84 ALA A CA 1
ATOM 625 C C . ALA A 1 84 ? 12.733 7.636 -23.809 1.00 92.19 84 ALA A C 1
ATOM 627 O O . ALA A 1 84 ? 12.408 8.176 -22.752 1.00 92.19 84 ALA A O 1
ATOM 628 N N . ASN A 1 85 ? 12.761 6.304 -23.940 1.00 87.19 85 ASN A N 1
ATOM 629 C CA . ASN A 1 85 ? 12.335 5.401 -22.866 1.00 87.19 85 ASN A CA 1
ATOM 630 C C . ASN A 1 85 ? 13.207 5.546 -21.603 1.00 87.19 85 ASN A C 1
ATOM 632 O O . ASN A 1 85 ? 12.681 5.539 -20.489 1.00 87.19 85 ASN A O 1
ATOM 636 N N . VAL A 1 86 ? 14.532 5.677 -21.758 1.00 90.88 86 VAL A N 1
ATOM 637 C CA . VAL A 1 86 ? 15.461 5.918 -20.638 1.00 90.88 86 VAL A CA 1
ATOM 638 C C . VAL A 1 86 ? 15.140 7.245 -19.947 1.00 90.88 86 VAL A C 1
ATOM 640 O O . VAL A 1 86 ? 15.141 7.304 -18.717 1.00 90.88 86 VAL A O 1
ATOM 643 N N . GLY A 1 87 ? 14.799 8.283 -20.718 1.00 92.94 87 GLY A N 1
ATOM 644 C CA . GLY A 1 87 ? 14.315 9.560 -20.192 1.00 92.94 87 GLY A CA 1
ATOM 645 C C . GLY A 1 87 ? 13.077 9.399 -19.306 1.00 92.94 87 GLY A C 1
ATOM 646 O O . GLY A 1 87 ? 13.088 9.843 -18.159 1.00 92.94 87 GLY A O 1
ATOM 647 N N . THR A 1 88 ? 12.056 8.681 -19.780 1.00 90.19 88 THR A N 1
ATOM 648 C CA . THR A 1 88 ? 10.829 8.413 -19.007 1.00 90.19 88 THR A CA 1
ATOM 649 C C . THR A 1 88 ? 11.100 7.620 -17.723 1.00 90.19 88 THR A C 1
ATOM 651 O O . THR A 1 88 ? 10.504 7.897 -16.684 1.00 90.19 88 THR A O 1
ATOM 654 N N . ILE A 1 89 ? 12.011 6.639 -17.760 1.00 87.94 89 ILE A N 1
ATOM 655 C CA . ILE A 1 89 ? 12.398 5.871 -16.564 1.00 87.94 89 ILE A CA 1
ATOM 656 C C . ILE A 1 89 ? 13.077 6.780 -15.535 1.00 87.94 89 ILE A C 1
ATOM 658 O O . ILE A 1 89 ? 12.765 6.696 -14.348 1.00 87.94 89 ILE A O 1
ATOM 662 N N . LYS A 1 90 ? 13.981 7.660 -15.982 1.00 94.56 90 LYS A N 1
ATOM 663 C CA . LYS A 1 90 ? 14.671 8.616 -15.110 1.00 94.56 90 LYS A CA 1
ATOM 664 C C . LYS A 1 90 ? 13.684 9.554 -14.414 1.00 94.56 90 LYS A C 1
ATOM 666 O O . LYS A 1 90 ? 13.783 9.738 -13.206 1.00 94.56 90 LYS A O 1
ATOM 671 N N . GLU A 1 91 ? 12.732 10.114 -15.153 1.00 92.62 91 GLU A N 1
ATOM 672 C CA . GLU A 1 91 ? 11.696 10.991 -14.596 1.00 92.62 91 GLU A CA 1
ATOM 673 C C . GLU A 1 91 ? 10.842 10.258 -13.553 1.00 92.62 91 GLU A C 1
ATOM 675 O O . GLU A 1 91 ? 10.703 10.724 -12.425 1.00 92.62 91 GLU A O 1
ATOM 680 N N . SER A 1 92 ? 10.387 9.040 -13.869 1.00 89.50 92 SER A N 1
ATOM 681 C CA . SER A 1 92 ? 9.643 8.212 -12.913 1.00 89.50 92 SER A CA 1
ATOM 682 C C . SER A 1 92 ? 10.448 7.883 -11.649 1.00 89.50 92 SER A C 1
ATOM 684 O O . SER A 1 92 ? 9.849 7.693 -10.588 1.00 89.50 92 SER A O 1
ATOM 686 N N . LEU A 1 93 ? 11.776 7.768 -11.741 1.00 89.38 93 LEU A N 1
ATOM 687 C CA . LEU A 1 93 ? 12.644 7.491 -10.597 1.00 89.38 93 LEU A CA 1
ATOM 688 C C . LEU A 1 93 ? 12.779 8.709 -9.675 1.00 89.38 93 LEU A C 1
ATOM 690 O O . LEU A 1 93 ? 12.681 8.560 -8.457 1.00 89.38 93 LEU A O 1
ATOM 694 N N . GLU A 1 94 ? 12.962 9.904 -10.238 1.00 90.56 94 GLU A N 1
ATOM 695 C CA . GLU A 1 94 ? 13.017 11.147 -9.456 1.00 90.56 94 GLU A CA 1
ATOM 696 C C . GLU A 1 94 ? 11.665 11.469 -8.800 1.00 90.56 94 GLU A C 1
ATOM 698 O O . GLU A 1 94 ? 11.624 11.871 -7.635 1.00 90.56 94 GLU A O 1
ATOM 703 N N . ASP A 1 95 ? 10.554 11.188 -9.485 1.00 88.25 95 ASP A N 1
ATOM 704 C CA . ASP A 1 95 ? 9.202 11.235 -8.919 1.00 88.25 95 ASP A CA 1
ATOM 705 C C . ASP A 1 95 ? 9.069 10.349 -7.672 1.00 88.25 95 ASP A C 1
ATOM 707 O O . ASP A 1 95 ? 8.589 10.790 -6.625 1.00 88.25 95 ASP A O 1
ATOM 711 N N . MET A 1 96 ? 9.498 9.084 -7.769 1.00 87.50 96 MET A N 1
ATOM 712 C CA . MET A 1 96 ? 9.438 8.134 -6.651 1.00 87.50 96 MET A CA 1
ATOM 713 C C . MET A 1 96 ? 10.329 8.577 -5.490 1.00 87.50 96 MET A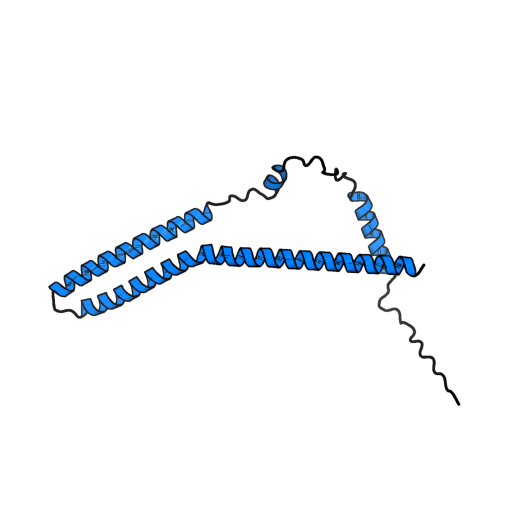 C 1
ATOM 715 O O . MET A 1 96 ? 9.919 8.511 -4.332 1.00 87.50 96 MET A O 1
ATOM 719 N N . LYS A 1 97 ? 11.532 9.069 -5.788 1.00 88.75 97 LYS A N 1
ATOM 720 C CA . LYS A 1 97 ? 12.461 9.594 -4.785 1.00 88.75 97 LYS A CA 1
ATOM 721 C C . LYS A 1 97 ? 11.873 10.794 -4.043 1.00 88.75 97 LYS A C 1
ATOM 723 O O . LYS A 1 97 ? 11.941 10.841 -2.815 1.00 88.75 97 LYS A O 1
ATOM 728 N N . THR A 1 98 ? 11.266 11.729 -4.773 1.00 88.31 98 THR A N 1
ATOM 729 C CA . THR A 1 98 ? 10.591 12.901 -4.200 1.00 88.31 98 THR A CA 1
ATOM 730 C C . THR A 1 98 ? 9.446 12.465 -3.296 1.00 88.31 98 THR A C 1
ATOM 732 O O . THR A 1 98 ? 9.365 12.897 -2.152 1.00 88.31 98 THR A O 1
ATOM 735 N N . PHE A 1 99 ? 8.621 11.528 -3.758 1.00 80.81 99 PHE A N 1
ATOM 736 C CA . PHE A 1 99 ? 7.517 10.984 -2.978 1.00 80.81 99 PHE A CA 1
ATOM 737 C C . PHE A 1 99 ? 7.969 10.327 -1.660 1.00 80.81 99 PHE A C 1
ATOM 739 O O . PHE A 1 99 ? 7.368 10.583 -0.617 1.00 80.81 99 PHE A O 1
ATOM 746 N N . ILE A 1 100 ? 9.048 9.534 -1.673 1.00 80.75 100 ILE A N 1
ATOM 747 C CA . ILE A 1 100 ? 9.627 8.936 -0.454 1.00 80.75 100 ILE A CA 1
ATOM 748 C C . ILE A 1 100 ? 10.108 10.029 0.509 1.00 80.75 100 ILE A C 1
ATOM 750 O O . ILE A 1 100 ? 9.852 9.953 1.711 1.00 80.75 100 ILE A O 1
ATOM 754 N N . ALA A 1 101 ? 10.773 11.064 -0.008 1.00 80.25 101 ALA A N 1
ATOM 755 C CA . ALA A 1 101 ? 11.216 12.192 0.804 1.00 80.25 101 ALA A CA 1
ATOM 756 C C . ALA A 1 101 ? 10.030 12.944 1.436 1.00 80.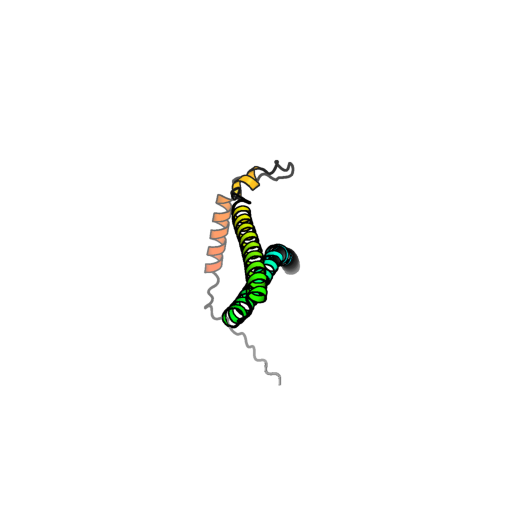25 101 ALA A C 1
ATOM 758 O O . ALA A 1 101 ? 10.095 13.303 2.609 1.00 80.25 101 ALA A O 1
ATOM 759 N N . THR A 1 102 ? 8.930 13.132 0.701 1.00 75.06 102 THR A N 1
ATOM 760 C CA . THR A 1 102 ? 7.716 13.795 1.204 1.00 75.06 102 THR A CA 1
ATOM 761 C C . THR A 1 102 ? 6.958 12.944 2.227 1.00 75.06 102 THR A C 1
ATOM 763 O O . THR A 1 102 ? 6.517 13.480 3.245 1.00 75.06 102 THR A O 1
ATOM 766 N N . GLN A 1 103 ? 6.844 11.626 2.020 1.00 66.19 103 GLN A N 1
ATOM 767 C CA . GLN A 1 103 ? 6.229 10.725 3.006 1.00 66.19 103 GLN A CA 1
ATOM 768 C C . GLN A 1 103 ? 7.008 10.696 4.324 1.00 66.19 103 GLN A C 1
ATOM 770 O O . GLN A 1 103 ? 6.401 10.764 5.387 1.00 66.19 103 GLN A O 1
ATOM 775 N N . ASN A 1 104 ? 8.340 10.691 4.273 1.00 59.97 104 ASN A N 1
ATOM 776 C CA . ASN A 1 104 ? 9.173 10.732 5.478 1.00 59.97 104 ASN A CA 1
ATOM 777 C C . ASN A 1 104 ? 9.167 12.103 6.186 1.00 59.97 104 ASN A C 1
ATOM 779 O O . ASN A 1 104 ? 9.673 12.213 7.300 1.00 59.97 104 ASN A O 1
ATOM 783 N N . CYS A 1 105 ? 8.630 13.151 5.551 1.00 50.25 105 CYS A N 1
ATOM 784 C CA . CYS A 1 105 ? 8.630 14.524 6.067 1.00 50.25 105 CYS A CA 1
ATOM 785 C C . CYS A 1 105 ? 7.277 14.952 6.666 1.00 50.25 105 CYS A C 1
ATOM 787 O O . CYS A 1 105 ? 7.181 16.003 7.299 1.00 50.25 105 CYS A O 1
ATOM 789 N N . THR A 1 106 ? 6.224 14.145 6.519 1.00 50.06 106 THR A N 1
ATOM 790 C CA . THR A 1 106 ? 4.893 14.509 7.013 1.00 50.06 106 THR A CA 1
ATOM 791 C C . THR A 1 106 ? 4.625 13.786 8.331 1.00 50.06 106 THR A C 1
ATOM 793 O O . THR A 1 106 ? 4.416 12.580 8.342 1.00 50.06 106 THR A O 1
ATOM 796 N N . ILE A 1 107 ? 4.594 14.566 9.419 1.00 52.06 107 ILE A N 1
ATOM 797 C CA . ILE A 1 107 ? 4.430 14.196 10.838 1.00 52.06 107 ILE A CA 1
ATOM 798 C C . ILE A 1 107 ? 5.783 13.987 11.554 1.00 52.06 107 ILE A C 1
ATOM 800 O O . ILE A 1 107 ? 6.217 12.853 11.755 1.00 52.06 107 ILE A O 1
ATOM 804 N N . PRO A 1 108 ? 6.429 15.054 12.078 1.00 57.09 108 PRO A N 1
ATOM 805 C CA . PRO A 1 108 ? 7.046 14.883 13.388 1.00 57.09 108 PRO A CA 1
ATOM 806 C C . PRO A 1 108 ? 5.926 14.361 14.296 1.00 57.09 108 PRO A C 1
ATOM 808 O O . PRO A 1 108 ? 4.840 14.950 14.271 1.00 57.09 108 PRO A O 1
ATOM 811 N N . PRO A 1 109 ? 6.103 13.257 15.042 1.00 57.44 109 PRO A N 1
ATOM 812 C CA . PRO A 1 109 ? 5.103 12.888 16.020 1.00 57.44 109 PRO A CA 1
ATOM 813 C C . PRO A 1 109 ? 5.034 14.086 16.955 1.00 57.44 109 PRO A C 1
ATOM 815 O O . PRO A 1 109 ? 5.972 14.310 17.713 1.00 57.44 109 PRO A O 1
ATOM 818 N N . THR A 1 110 ? 3.971 14.893 16.886 1.00 56.78 110 THR A N 1
ATOM 819 C CA . THR A 1 110 ? 3.565 15.630 18.070 1.00 56.78 110 THR A CA 1
ATOM 820 C C . THR A 1 110 ? 3.388 14.519 19.091 1.00 56.78 110 THR A C 1
ATOM 822 O O . THR A 1 110 ? 2.538 13.642 18.890 1.00 56.78 110 THR A O 1
ATOM 825 N N . PRO A 1 111 ? 4.274 14.426 20.098 1.00 65.88 111 PRO A N 1
ATOM 826 C CA . PRO A 1 111 ? 4.155 13.400 21.110 1.00 65.88 111 PRO A CA 1
ATOM 827 C C . PRO A 1 111 ? 2.709 13.448 21.581 1.00 65.88 111 PRO A C 1
ATOM 829 O O . PRO A 1 111 ? 2.183 14.533 21.796 1.00 65.88 111 PRO A O 1
ATOM 832 N N . TYR A 1 112 ? 2.038 12.307 21.702 1.00 61.38 112 TYR A N 1
ATOM 833 C CA . TYR A 1 112 ? 0.624 12.232 22.098 1.00 61.38 112 TYR A CA 1
ATOM 834 C C . TYR A 1 112 ? 0.272 13.152 23.298 1.00 61.38 112 TYR A C 1
ATOM 836 O O . TYR A 1 112 ? -0.827 13.692 23.392 1.00 61.38 112 TYR A O 1
ATOM 844 N N . ARG A 1 113 ? 1.264 13.410 24.163 1.00 62.66 113 ARG A N 1
ATOM 845 C CA . ARG A 1 113 ? 1.292 14.461 25.195 1.00 62.66 113 ARG A CA 1
ATOM 846 C C . ARG A 1 113 ? 0.858 15.857 24.723 1.00 62.66 113 ARG A C 1
ATOM 848 O O . ARG A 1 113 ? 0.028 16.472 25.384 1.00 62.66 113 ARG A O 1
ATOM 855 N N . ASP A 1 114 ? 1.405 16.351 23.624 1.00 67.31 114 ASP A N 1
ATOM 856 C CA . ASP A 1 114 ? 1.236 17.728 23.153 1.00 67.31 114 ASP A CA 1
ATOM 857 C C . ASP A 1 114 ? -0.138 17.922 22.497 1.00 67.31 114 ASP A C 1
ATOM 859 O O . ASP A 1 114 ? -0.773 18.962 22.663 1.00 67.31 114 ASP A O 1
ATOM 863 N N . ALA A 1 115 ? -0.662 16.878 21.846 1.00 64.94 115 ALA A N 1
ATOM 864 C CA . ALA A 1 115 ? -2.030 16.858 21.326 1.00 64.94 115 ALA A CA 1
ATOM 865 C C . ALA A 1 115 ? -3.079 16.889 22.457 1.00 64.94 115 ALA A C 1
ATOM 867 O O . ALA A 1 115 ? -4.086 17.591 22.356 1.00 64.94 115 ALA A O 1
ATOM 868 N N . LEU A 1 116 ? -2.819 16.187 23.568 1.00 63.41 116 LEU A N 1
ATOM 869 C CA . LEU A 1 116 ? -3.671 16.241 24.760 1.00 63.41 116 LEU A CA 1
ATOM 870 C C . LEU A 1 116 ? -3.614 17.606 25.459 1.00 63.41 116 LEU A C 1
ATOM 872 O O . LEU A 1 116 ? -4.634 18.074 25.959 1.00 63.41 116 LEU A O 1
ATOM 876 N N . ALA A 1 117 ? -2.450 18.260 25.474 1.00 64.19 117 ALA A N 1
ATOM 877 C CA . ALA A 1 117 ? -2.281 19.585 26.072 1.00 64.19 117 ALA A CA 1
ATOM 878 C C . ALA A 1 117 ? -2.903 20.719 25.233 1.00 64.19 117 ALA A C 1
ATOM 880 O O . ALA A 1 117 ? -3.269 21.754 25.784 1.00 64.19 117 ALA A O 1
ATOM 881 N N . SER A 1 118 ? -3.056 20.525 23.918 1.00 62.12 118 SER A N 1
ATOM 882 C CA . SER A 1 118 ? -3.657 21.503 22.998 1.00 62.12 118 SER A CA 1
ATOM 883 C C . SER A 1 118 ? -5.193 21.517 23.017 1.00 62.12 118 SER A C 1
ATOM 885 O O . SER A 1 118 ? -5.801 22.339 22.327 1.00 62.12 118 SER A O 1
ATOM 887 N N . THR A 1 119 ? -5.841 20.614 23.757 1.00 63.91 119 THR A N 1
ATOM 888 C CA . THR A 1 119 ? -7.307 20.590 23.827 1.00 63.91 119 THR A CA 1
ATOM 889 C C . THR A 1 119 ? -7.779 21.699 24.774 1.00 63.91 119 THR A C 1
ATOM 891 O O . THR A 1 119 ? -7.387 21.690 25.944 1.00 63.91 119 THR A O 1
ATOM 894 N N . PRO A 1 120 ? -8.602 22.664 24.318 1.00 62.28 120 PRO A N 1
ATOM 895 C CA . PRO A 1 120 ? -9.128 23.702 25.195 1.00 62.28 120 PRO A CA 1
ATOM 896 C C . PRO A 1 120 ? -9.935 23.062 26.338 1.00 62.28 120 PRO A C 1
ATOM 898 O O . PRO A 1 120 ? -10.635 22.072 26.099 1.00 62.28 120 PRO A O 1
ATOM 901 N N . PRO A 1 121 ? -9.853 23.596 27.572 1.00 57.22 121 PRO A N 1
ATOM 902 C CA . PRO A 1 121 ? -10.536 23.018 28.721 1.00 57.22 121 PRO A CA 1
ATOM 903 C C . PRO A 1 121 ? -12.034 22.920 28.439 1.00 57.22 121 PRO A C 1
ATOM 905 O O . PRO A 1 121 ? -12.703 23.933 28.232 1.00 57.22 121 PRO A O 1
ATOM 908 N N . ASN A 1 122 ? -12.563 21.698 28.411 1.00 62.78 122 ASN A N 1
ATOM 909 C CA . ASN A 1 122 ? -14.000 21.494 28.336 1.00 62.78 122 ASN A CA 1
ATOM 910 C C . ASN A 1 122 ? -14.601 21.938 29.684 1.00 62.78 122 ASN A C 1
ATOM 912 O O . ASN A 1 122 ? -14.255 21.345 30.708 1.00 62.78 122 ASN A O 1
ATOM 916 N N . PRO A 1 123 ? -15.508 22.928 29.723 1.00 61.66 123 PRO A N 1
ATOM 917 C CA . PRO A 1 123 ? -16.116 23.388 30.971 1.00 61.66 123 PRO A CA 1
ATOM 918 C C . PRO A 1 123 ? -16.956 22.310 31.682 1.00 61.66 123 PRO A C 1
ATOM 920 O O . PRO A 1 123 ? -17.261 22.461 32.860 1.00 61.66 123 PRO A O 1
ATOM 923 N N . ASN A 1 124 ? -17.279 21.199 31.009 1.00 65.69 124 ASN A N 1
ATOM 924 C CA . ASN A 1 124 ? -17.972 20.043 31.586 1.00 65.69 124 ASN A CA 1
ATOM 925 C C . ASN A 1 124 ? -17.021 18.950 32.111 1.00 65.69 124 ASN A C 1
ATOM 927 O O . ASN A 1 124 ? -17.469 17.853 32.452 1.00 65.69 124 ASN A O 1
ATOM 931 N N . GLN A 1 125 ? -15.707 19.192 32.144 1.00 59.41 125 GLN A N 1
ATOM 932 C CA . GLN A 1 125 ? -14.743 18.202 32.610 1.00 59.41 125 GLN A CA 1
ATOM 933 C C . GLN A 1 125 ? -14.747 18.146 34.143 1.00 59.41 125 GLN A C 1
ATOM 935 O O . GLN A 1 125 ? -14.245 19.039 34.823 1.00 59.41 125 GLN A O 1
ATOM 940 N N . ILE A 1 126 ? -15.329 17.075 34.690 1.00 57.00 126 ILE A N 1
ATOM 941 C CA . ILE A 1 126 ? -15.291 16.779 36.125 1.00 57.00 126 ILE A CA 1
ATOM 942 C C . ILE A 1 126 ? -13.814 16.664 36.539 1.00 57.00 126 ILE A C 1
ATOM 944 O O . ILE A 1 126 ? -13.086 15.872 35.931 1.00 57.00 126 ILE A O 1
ATOM 948 N N . PRO A 1 127 ? -13.343 17.416 37.550 1.00 52.78 127 PRO A N 1
ATOM 949 C CA . PRO A 1 127 ? -11.978 17.286 38.033 1.00 52.78 127 PRO A CA 1
ATOM 950 C C . PRO A 1 127 ? -11.753 15.849 38.510 1.00 52.78 127 PRO A C 1
ATOM 952 O O . PRO A 1 127 ? -12.338 15.428 39.509 1.00 52.78 127 PRO A O 1
ATOM 955 N N . LEU A 1 128 ? -10.904 15.084 37.816 1.00 58.75 128 LEU A N 1
ATOM 956 C CA . LEU A 1 128 ? -10.376 13.840 38.370 1.00 58.75 128 LEU A CA 1
ATOM 957 C C . LEU A 1 128 ? -9.471 14.220 39.548 1.00 58.75 128 LEU A C 1
ATOM 959 O O . LEU A 1 128 ? -8.282 14.506 39.395 1.00 58.75 128 LEU A O 1
ATOM 963 N N . GLY A 1 129 ? -10.076 14.293 40.733 1.00 46.38 129 GLY A N 1
ATOM 964 C CA . GLY A 1 129 ? -9.384 14.511 41.992 1.00 46.38 129 GLY A CA 1
ATOM 965 C C . GLY A 1 129 ? -8.296 13.458 42.193 1.00 46.38 129 GLY A C 1
ATOM 966 O O . GLY A 1 129 ? -8.449 12.290 41.836 1.00 46.38 129 GLY A O 1
ATOM 967 N N . LYS A 1 130 ? -7.174 13.875 42.783 1.00 57.03 130 LYS A N 1
ATOM 968 C CA . LYS A 1 130 ? -5.989 13.053 43.081 1.00 57.03 130 LYS A CA 1
ATOM 969 C C . LYS A 1 130 ? -6.232 12.017 44.199 1.00 57.03 130 LYS A C 1
ATOM 971 O O . LYS A 1 130 ? -5.407 11.883 45.097 1.00 57.03 130 LYS A O 1
ATOM 976 N N . GLN A 1 131 ? -7.344 11.285 44.174 1.00 54.75 131 GLN A N 1
ATOM 977 C CA . GLN A 1 131 ? -7.766 10.404 45.270 1.00 54.75 131 GLN A CA 1
ATOM 978 C C . GLN A 1 131 ? -7.940 8.933 44.858 1.00 54.75 131 GLN A C 1
ATOM 980 O O . GLN A 1 131 ? -8.608 8.176 45.542 1.00 54.75 131 GLN A O 1
ATOM 985 N N . LEU A 1 132 ? -7.297 8.481 43.777 1.00 53.44 132 LEU A N 1
ATOM 986 C CA . LEU A 1 132 ? -7.355 7.065 43.371 1.00 53.44 132 LEU A CA 1
ATOM 987 C C . LEU A 1 132 ? -6.268 6.177 44.013 1.00 53.44 132 LEU A C 1
ATOM 989 O O . LEU A 1 132 ? -6.323 4.959 43.881 1.00 53.44 132 LEU A O 1
ATOM 993 N N . SER A 1 133 ? -5.290 6.745 44.729 1.00 57.59 133 SER A N 1
ATOM 994 C CA . SER A 1 133 ? -4.149 5.973 45.266 1.00 57.59 133 SER A CA 1
ATOM 995 C C . SER A 1 133 ? -4.523 5.074 46.460 1.00 57.59 133 SER A C 1
ATOM 997 O O . SER A 1 133 ? -4.167 3.893 46.505 1.00 57.59 133 SER A O 1
ATOM 999 N N . LEU A 1 134 ? -5.302 5.593 47.416 1.00 53.44 134 LEU A N 1
ATOM 1000 C CA . LEU A 1 134 ? -5.632 4.849 48.637 1.00 53.44 134 LEU A CA 1
ATOM 1001 C C . LEU A 1 134 ? -6.722 3.790 48.398 1.00 53.44 134 LEU A C 1
ATOM 1003 O O . LEU A 1 134 ? -6.615 2.663 48.884 1.00 53.44 134 LEU A O 1
ATOM 1007 N N . GLU A 1 135 ? -7.750 4.124 47.613 1.00 55.34 135 GLU A N 1
ATOM 1008 C CA . GLU A 1 135 ? -8.857 3.205 47.321 1.00 55.34 135 GLU A CA 1
ATOM 1009 C C . GLU A 1 135 ? -8.453 2.066 46.382 1.00 55.34 135 GLU A C 1
ATOM 1011 O O . GLU A 1 135 ? -8.883 0.932 46.595 1.00 55.34 135 GLU A O 1
ATOM 1016 N N . CYS A 1 136 ? -7.565 2.313 45.410 1.00 59.84 136 CYS A N 1
ATOM 1017 C CA . CYS A 1 136 ? -7.070 1.264 44.515 1.00 59.84 136 CYS A CA 1
ATOM 1018 C C . CYS A 1 136 ? -6.274 0.197 45.284 1.00 59.84 136 CYS A C 1
ATOM 1020 O O . CYS A 1 136 ? -6.477 -1.000 45.077 1.00 59.84 136 CYS A O 1
ATOM 1022 N N . THR A 1 137 ? -5.456 0.617 46.256 1.00 66.31 137 THR A N 1
ATOM 1023 C CA . THR A 1 137 ? -4.711 -0.305 47.127 1.00 66.31 137 THR A CA 1
ATOM 1024 C C . THR A 1 137 ? -5.659 -1.140 47.995 1.00 66.31 137 THR A C 1
ATOM 1026 O O . THR A 1 137 ? -5.481 -2.349 48.135 1.00 66.31 137 THR A O 1
ATOM 1029 N N . LYS A 1 138 ? -6.723 -0.527 48.529 1.00 69.50 138 LYS A N 1
ATOM 1030 C CA . LYS A 1 138 ? -7.734 -1.219 49.344 1.00 69.50 138 LYS A CA 1
ATOM 1031 C C . LYS A 1 138 ? -8.554 -2.223 48.523 1.00 69.50 138 LYS A C 1
ATOM 1033 O O . LYS A 1 138 ? -8.803 -3.331 48.993 1.00 69.50 138 LYS A O 1
ATOM 1038 N N . ALA A 1 139 ? -8.926 -1.863 47.294 1.00 72.50 139 ALA A N 1
ATOM 1039 C CA . ALA A 1 139 ? -9.636 -2.746 46.372 1.00 72.50 139 ALA A CA 1
ATOM 1040 C C . ALA A 1 139 ? -8.774 -3.949 45.956 1.00 72.50 139 ALA A C 1
ATOM 1042 O O . ALA A 1 139 ? -9.253 -5.081 45.990 1.00 72.50 139 ALA A O 1
ATOM 1043 N N . HIS A 1 140 ? -7.492 -3.730 45.645 1.00 72.00 140 HIS A N 1
ATOM 1044 C CA . HIS A 1 140 ? -6.558 -4.810 45.316 1.00 72.00 140 HIS A CA 1
ATOM 1045 C C . HIS A 1 140 ? -6.367 -5.792 46.479 1.00 72.00 140 HIS A C 1
ATOM 1047 O O . HIS A 1 140 ? -6.411 -7.005 46.273 1.00 72.00 140 HIS A O 1
ATOM 1053 N N . THR A 1 141 ? -6.222 -5.288 47.709 1.00 75.19 141 THR A N 1
ATOM 1054 C CA . THR A 1 141 ? -6.111 -6.136 48.906 1.00 75.19 141 THR A CA 1
ATOM 1055 C C . THR A 1 141 ? -7.383 -6.956 49.139 1.00 75.19 141 THR A C 1
ATOM 1057 O O . THR A 1 141 ? -7.289 -8.161 49.357 1.00 75.19 141 THR A O 1
ATOM 1060 N N . ALA A 1 142 ? -8.569 -6.353 49.003 1.00 75.69 142 ALA A N 1
ATOM 1061 C CA . ALA A 1 142 ? -9.846 -7.054 49.175 1.00 75.69 142 ALA A CA 1
ATOM 1062 C C . ALA A 1 142 ? -10.094 -8.140 48.108 1.00 75.69 142 ALA A C 1
ATOM 1064 O O . ALA A 1 142 ? -10.730 -9.156 48.386 1.00 75.69 142 ALA A O 1
ATOM 1065 N N . ILE A 1 143 ? -9.603 -7.947 46.879 1.00 75.00 143 ILE A N 1
ATOM 1066 C CA . ILE A 1 143 ? -9.676 -8.962 45.815 1.00 75.00 143 ILE A CA 1
ATOM 1067 C C . ILE A 1 143 ? -8.746 -10.137 46.135 1.00 75.00 143 ILE A C 1
ATOM 1069 O O . ILE A 1 143 ? -9.155 -11.292 46.017 1.00 75.00 143 ILE A O 1
ATOM 1073 N N . LYS A 1 144 ? -7.523 -9.854 46.593 1.00 73.69 144 LYS A N 1
ATOM 1074 C CA . LYS A 1 144 ? -6.535 -10.880 46.947 1.00 73.69 144 LYS A CA 1
ATOM 1075 C C . LYS A 1 144 ? -6.972 -11.718 48.155 1.00 73.69 144 LYS A C 1
ATOM 1077 O O . LYS A 1 144 ? -6.786 -12.929 48.153 1.00 73.69 144 LYS A O 1
ATOM 1082 N N . GLU A 1 145 ? -7.614 -11.099 49.146 1.00 68.38 145 GLU A N 1
ATOM 1083 C CA . GLU A 1 145 ? -8.209 -11.795 50.296 1.00 68.38 145 GLU A CA 1
ATOM 1084 C C . GLU A 1 145 ? -9.347 -12.741 49.871 1.00 68.38 145 GLU A C 1
ATOM 1086 O O . GLU A 1 145 ? -9.419 -13.877 50.333 1.00 68.38 145 GLU A O 1
ATOM 1091 N N . ARG A 1 146 ? -10.197 -12.326 48.922 1.00 64.75 146 ARG A N 1
ATOM 1092 C CA . ARG A 1 146 ? -11.286 -13.177 48.409 1.00 64.75 146 ARG A CA 1
ATOM 1093 C C . ARG A 1 146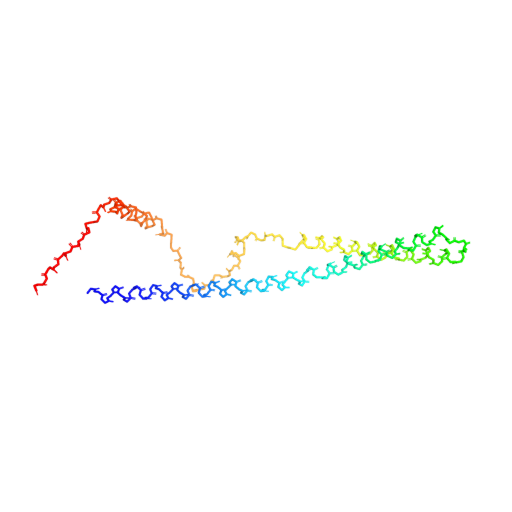 ? -10.807 -14.331 47.527 1.00 64.75 146 ARG A C 1
ATOM 1095 O O . ARG A 1 146 ? -11.502 -15.337 47.448 1.00 64.75 146 ARG A O 1
ATOM 1102 N N . GLN A 1 147 ? -9.632 -14.222 46.906 1.00 60.59 147 GLN A N 1
ATOM 1103 C CA . GLN A 1 147 ? -9.020 -15.324 46.152 1.00 60.59 147 GLN A CA 1
ATOM 1104 C C . GLN A 1 147 ? -8.433 -16.420 47.055 1.00 60.59 147 GLN A C 1
ATOM 1106 O O . GLN A 1 147 ? -8.327 -17.557 46.615 1.00 60.59 147 GLN A O 1
ATOM 1111 N N . ILE A 1 148 ? -8.104 -16.116 48.317 1.00 57.12 148 ILE A N 1
ATOM 1112 C CA . ILE A 1 148 ? -7.587 -17.103 49.285 1.00 57.12 148 ILE A CA 1
ATOM 1113 C C . ILE A 1 148 ? -8.691 -18.045 49.798 1.00 57.12 148 ILE A C 1
ATOM 1115 O O . ILE A 1 148 ? -8.395 -19.158 50.221 1.00 57.12 148 ILE A O 1
ATOM 1119 N N . LEU A 1 149 ? -9.964 -17.635 49.742 1.00 54.97 149 LEU A N 1
ATOM 1120 C CA . LEU A 1 149 ? -11.084 -18.424 50.274 1.00 54.97 149 LEU A CA 1
ATOM 1121 C C . LEU A 1 149 ? -11.669 -19.433 49.268 1.00 54.97 149 LEU A C 1
ATOM 1123 O O . LEU A 1 149 ? -12.497 -20.261 49.640 1.00 54.97 149 LEU A O 1
ATOM 1127 N N . ILE A 1 150 ? -11.257 -19.375 48.000 1.00 54.75 150 ILE A N 1
ATOM 1128 C CA . ILE A 1 150 ? -11.684 -20.326 46.972 1.00 54.75 150 ILE A CA 1
ATOM 1129 C C . ILE A 1 150 ? -10.538 -21.313 46.769 1.00 54.75 150 ILE A C 1
ATOM 1131 O O . ILE A 1 150 ? -9.707 -21.130 45.887 1.00 54.75 150 ILE A O 1
ATOM 1135 N N . ASP A 1 151 ? -10.477 -22.335 47.621 1.00 51.88 151 ASP A N 1
ATOM 1136 C CA . ASP A 1 151 ? -9.638 -23.508 47.383 1.00 51.88 151 ASP A CA 1
ATOM 1137 C C . ASP A 1 151 ? -10.208 -24.282 46.178 1.00 51.88 151 ASP A C 1
ATOM 1139 O O . ASP A 1 151 ? -11.286 -24.875 46.297 1.00 51.88 151 ASP A O 1
ATOM 1143 N N . PRO A 1 152 ? -9.528 -24.309 45.014 1.00 54.88 152 PRO A N 1
ATOM 1144 C CA . PRO A 1 152 ? -9.995 -25.055 43.847 1.00 54.88 152 PRO A CA 1
ATOM 1145 C C . PRO A 1 152 ? -9.930 -26.577 44.057 1.00 54.88 152 PRO A C 1
ATOM 1147 O O . PRO A 1 152 ? -10.414 -27.324 43.211 1.00 54.88 152 PRO A O 1
ATOM 1150 N N . SER A 1 153 ? -9.308 -27.042 45.149 1.00 56.75 153 SER A N 1
ATOM 1151 C CA . SER A 1 153 ? -9.149 -28.456 45.499 1.00 56.75 153 SER A CA 1
ATOM 1152 C C . SER A 1 153 ? -10.147 -28.959 46.548 1.00 56.75 153 SER A C 1
ATOM 1154 O O . SER A 1 153 ? -10.109 -30.134 46.921 1.00 56.75 153 SER A O 1
ATOM 1156 N N . SER A 1 154 ? -11.078 -28.111 47.000 1.00 50.94 154 SER A N 1
ATOM 1157 C CA . SER A 1 154 ? -12.122 -28.535 47.929 1.00 50.94 154 SER A CA 1
ATOM 1158 C C . SER A 1 154 ? -13.054 -29.537 47.243 1.00 50.94 154 SER A C 1
ATOM 1160 O O . SER A 1 154 ? -13.805 -29.199 46.330 1.00 50.94 154 SER A O 1
ATOM 1162 N N . ASN A 1 155 ? -12.974 -30.797 47.676 1.00 52.75 155 ASN A N 1
ATOM 1163 C CA . ASN A 1 155 ? -13.823 -31.895 47.227 1.00 52.75 155 ASN A CA 1
ATOM 1164 C C . ASN A 1 155 ? -15.305 -31.534 47.407 1.00 52.75 155 ASN A C 1
ATOM 1166 O O . ASN A 1 155 ? -15.867 -31.669 48.496 1.00 52.75 155 ASN A O 1
ATOM 1170 N N . HIS A 1 156 ? -15.952 -31.089 46.333 1.00 48.59 156 HIS A N 1
ATOM 1171 C CA . HIS A 1 156 ? -17.391 -30.888 46.326 1.00 48.59 156 HIS A CA 1
ATOM 1172 C C . HIS A 1 156 ? -18.088 -32.240 46.509 1.00 48.59 156 HIS A C 1
ATOM 1174 O O . HIS A 1 156 ? -17.942 -33.156 45.700 1.00 48.59 156 HIS A O 1
ATOM 1180 N N . HIS A 1 157 ? -18.843 -32.358 47.601 1.00 48.56 157 HIS A N 1
ATOM 1181 C CA . HIS A 1 157 ? -19.662 -33.523 47.906 1.00 48.56 157 HIS A CA 1
ATOM 1182 C C . HIS A 1 157 ? -20.707 -33.709 46.796 1.00 48.56 157 HIS A C 1
ATOM 1184 O O . HIS A 1 157 ? -21.639 -32.916 46.658 1.00 48.56 157 HIS A O 1
ATOM 1190 N N . LEU A 1 158 ? -20.545 -34.760 45.992 1.00 47.28 158 LEU A N 1
ATOM 1191 C CA . LEU A 1 158 ? -21.507 -35.159 44.970 1.00 47.28 158 LEU A CA 1
ATOM 1192 C C . LEU A 1 158 ? -22.710 -35.799 45.683 1.00 47.28 158 LEU A C 1
ATOM 1194 O O . LEU A 1 158 ? -22.658 -36.954 46.105 1.00 47.28 158 LEU A O 1
ATOM 1198 N N . LEU A 1 159 ? -23.776 -35.028 45.900 1.00 46.06 159 LEU A N 1
ATOM 1199 C CA . LEU A 1 159 ? -25.035 -35.536 46.448 1.00 46.06 159 LEU A CA 1
ATOM 1200 C C . LEU A 1 159 ? -25.800 -36.288 45.351 1.00 46.06 159 LEU A C 1
ATOM 1202 O O . LEU A 1 159 ? -26.650 -35.718 44.675 1.00 46.06 159 LEU A O 1
ATOM 1206 N N . ASN A 1 160 ? -25.512 -37.580 45.194 1.00 46.16 160 ASN A N 1
ATOM 1207 C CA . ASN A 1 160 ? -26.415 -38.504 44.512 1.00 46.16 160 ASN A CA 1
ATOM 1208 C C . ASN A 1 160 ? -27.340 -39.135 45.557 1.00 46.16 160 ASN A C 1
ATOM 1210 O O . ASN A 1 160 ? -26.951 -40.062 46.265 1.00 46.16 160 ASN A O 1
ATOM 1214 N N . SER A 1 161 ? -28.570 -38.634 45.664 1.00 48.19 161 SER A N 1
ATOM 1215 C CA . SER A 1 161 ? -29.637 -39.308 46.403 1.00 48.19 161 SER A CA 1
ATOM 1216 C C . SER A 1 161 ? -30.350 -40.300 45.487 1.00 48.19 161 SER A C 1
ATOM 1218 O O . SER A 1 161 ? -31.140 -39.921 44.623 1.00 48.19 161 SER A O 1
ATOM 1220 N N . THR A 1 162 ? -30.074 -41.581 45.706 1.00 49.69 162 THR A N 1
ATOM 1221 C CA . THR A 1 162 ? -30.903 -42.711 45.284 1.00 49.69 162 THR A CA 1
ATOM 1222 C C . THR A 1 162 ? -32.290 -42.590 45.918 1.00 49.69 162 THR A C 1
ATOM 1224 O O . THR A 1 162 ? -32.405 -42.394 47.127 1.00 49.69 162 THR A O 1
ATOM 1227 N N . THR A 1 163 ? -33.361 -42.756 45.145 1.00 46.62 163 THR A N 1
ATOM 1228 C CA . THR A 1 163 ? -34.683 -43.077 45.700 1.00 46.62 163 THR A CA 1
ATOM 1229 C C . THR A 1 163 ? -35.278 -44.227 44.903 1.00 46.62 163 THR A C 1
ATOM 1231 O O . THR A 1 163 ? -35.671 -44.080 43.750 1.00 46.62 163 THR A O 1
ATOM 1234 N N . VAL A 1 164 ? -35.261 -45.392 45.549 1.00 45.34 164 VAL A N 1
ATOM 1235 C CA . VAL A 1 164 ? -35.998 -46.605 45.199 1.00 45.34 164 VAL A CA 1
ATOM 1236 C C . VAL A 1 164 ? -37.486 -46.320 45.404 1.00 45.34 164 VAL A C 1
ATOM 1238 O O . VAL A 1 164 ? -37.881 -45.899 46.489 1.00 45.34 164 VAL A O 1
ATOM 1241 N N . GLY A 1 165 ? -38.293 -46.540 44.368 1.00 49.28 165 GLY A N 1
ATOM 1242 C CA . GLY A 1 165 ? -39.752 -46.548 44.430 1.00 49.28 165 GLY A CA 1
ATOM 1243 C C . GLY A 1 165 ? -40.253 -47.913 43.974 1.00 49.28 165 GLY A C 1
ATOM 1244 O O . GLY A 1 165 ? -39.974 -48.314 42.848 1.00 49.28 165 GLY A O 1
ATOM 1245 N N . THR A 1 166 ? -40.893 -48.595 44.917 1.00 48.47 166 THR A N 1
ATOM 1246 C CA . THR A 1 166 ? -41.556 -49.911 44.894 1.00 48.47 166 THR A CA 1
ATOM 1247 C C . THR A 1 166 ? -42.450 -50.186 43.697 1.00 48.47 166 THR A C 1
ATOM 1249 O O . THR A 1 166 ? -43.203 -49.256 43.327 1.00 48.47 166 THR A O 1
#

Radius of gyration: 35.85 Å; chains: 1; bounding box: 64×74×92 Å

Sequence (166 aa):
MVMTSAIHATAYIVRDLATSEITESITKAISERLETSVVAAISPQVAKIFSASKNLAKINKDSKTLINSTDPNQLESKVQGLIANVGTIKESLEDMKTFIATQNCTIPPTPYRDALASTPPNPNQIPLGKQLSLECTKAHTAIKERQILIDPSSNHHLLNSTTVGT